Protein AF-A0A917C396-F1 (afdb_monomer_lite)

Foldseek 3Di:
DDPVQVVQVVVQVPDPAWKWKKAAPPDFIAMDHDPDVVRRQVRRQVRRVVRVGHRIDTPDTDD

pLDDT: mean 89.85, std 6.35, range [59.59, 96.5]

InterPro domains:
  IPR025240 Domain of unknown function DUF4189 [PF13827] (17-59)

Radius of gyration: 10.22 Å; chains: 1; bounding box: 21×19×27 Å

Organism: NCBI:txid980631

Secondary structure (DSSP, 8-state):
--HHHHHHHHHHHT--SSEEEEE-SSS-EEEEE-SSHHHHHHHHHHHHHHTT-SS-EEEEEE-

Structure (mmCIF, N/CA/C/O backbone):
data_AF-A0A917C396-F1
#
_entry.id   AF-A0A917C396-F1
#
loop_
_atom_site.group_PDB
_atom_site.id
_atom_site.type_symbol
_atom_site.label_atom_id
_atom_site.label_alt_id
_atom_site.label_comp_id
_atom_site.label_asym_id
_atom_site.label_entity_id
_atom_site.label_seq_id
_atom_site.pdbx_PDB_ins_code
_atom_site.Cartn_x
_atom_site.Cartn_y
_atom_site.Cartn_z
_atom_site.occupancy
_atom_site.B_iso_or_equiv
_atom_site.auth_seq_id
_atom_site.auth_comp_id
_atom_site.auth_asym_id
_atom_site.auth_atom_id
_atom_site.pdbx_PDB_model_num
ATOM 1 N N . MET A 1 1 ? 2.417 -11.038 -11.735 1.00 59.59 1 MET A N 1
ATOM 2 C CA . MET A 1 1 ? 2.681 -10.193 -10.545 1.00 59.59 1 MET A CA 1
ATOM 3 C C . MET A 1 1 ? 4.093 -10.530 -10.104 1.00 59.59 1 MET A C 1
ATOM 5 O O . MET A 1 1 ? 4.402 -11.710 -10.127 1.00 59.59 1 MET A O 1
ATOM 9 N N . SER A 1 2 ? 4.967 -9.555 -9.840 1.00 73.62 2 SER A N 1
ATOM 10 C CA . SER A 1 2 ? 6.353 -9.869 -9.454 1.00 73.62 2 SER A CA 1
ATOM 11 C C . SER A 1 2 ? 6.405 -10.525 -8.071 1.00 73.62 2 SER A C 1
ATOM 13 O O . SER A 1 2 ? 5.538 -10.251 -7.237 1.00 73.62 2 SER A O 1
ATOM 15 N N . ASP A 1 3 ? 7.434 -11.333 -7.802 1.00 81.31 3 ASP A N 1
ATOM 16 C CA . ASP A 1 3 ? 7.595 -12.073 -6.536 1.00 81.31 3 ASP A CA 1
ATOM 17 C C . ASP A 1 3 ? 7.528 -11.162 -5.304 1.00 81.31 3 ASP A C 1
ATOM 19 O O . 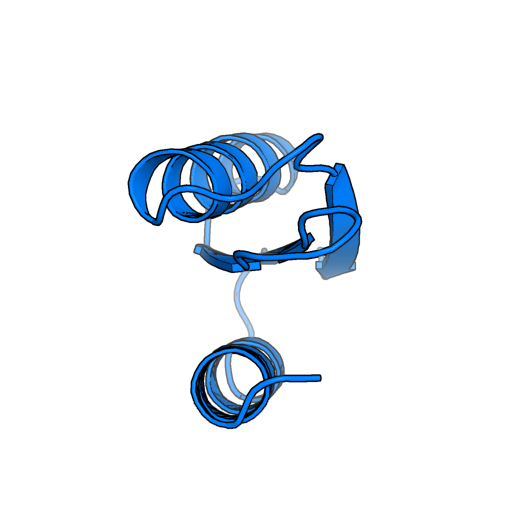ASP A 1 3 ? 6.939 -11.500 -4.276 1.00 81.31 3 ASP A O 1
ATOM 23 N N . ARG A 1 4 ? 8.044 -9.935 -5.434 1.00 82.69 4 ARG A N 1
ATOM 24 C CA . ARG A 1 4 ? 7.953 -8.903 -4.397 1.00 82.69 4 ARG A CA 1
ATOM 25 C C . ARG A 1 4 ? 6.509 -8.494 -4.108 1.00 82.69 4 ARG A C 1
ATOM 27 O O . ARG A 1 4 ? 6.138 -8.365 -2.944 1.00 82.69 4 ARG A O 1
ATOM 34 N N . CYS A 1 5 ? 5.698 -8.286 -5.142 1.00 87.31 5 CYS A N 1
ATOM 35 C CA . CYS A 1 5 ? 4.292 -7.937 -4.963 1.00 87.31 5 CYS A CA 1
ATOM 36 C C . CYS A 1 5 ? 3.503 -9.083 -4.354 1.00 87.31 5 CYS A C 1
ATOM 38 O O . CYS A 1 5 ? 2.652 -8.829 -3.510 1.00 87.31 5 CYS A O 1
ATOM 40 N N . THR A 1 6 ? 3.820 -10.323 -4.720 1.00 89.19 6 THR A N 1
ATOM 41 C CA . THR A 1 6 ? 3.236 -11.510 -4.093 1.00 89.19 6 THR A CA 1
ATOM 42 C C . THR A 1 6 ? 3.577 -11.566 -2.602 1.00 89.19 6 THR A C 1
ATOM 44 O O . THR A 1 6 ? 2.680 -11.692 -1.775 1.00 89.19 6 THR A O 1
ATOM 47 N N . SER A 1 7 ? 4.846 -11.370 -2.229 1.00 90.06 7 SER A N 1
ATOM 48 C CA . SER A 1 7 ? 5.261 -11.343 -0.818 1.00 90.06 7 SER A CA 1
ATOM 49 C C . SER A 1 7 ? 4.580 -10.221 -0.022 1.00 90.06 7 SER A C 1
ATOM 51 O O . SER A 1 7 ? 4.094 -10.442 1.087 1.00 90.06 7 SER A O 1
ATOM 53 N N . LEU A 1 8 ? 4.505 -9.015 -0.592 1.00 89.62 8 LEU A N 1
ATOM 54 C CA . LEU A 1 8 ? 3.810 -7.883 0.023 1.00 89.62 8 LEU A CA 1
ATOM 55 C C . LEU A 1 8 ? 2.310 -8.152 0.174 1.00 89.62 8 LEU A C 1
ATOM 57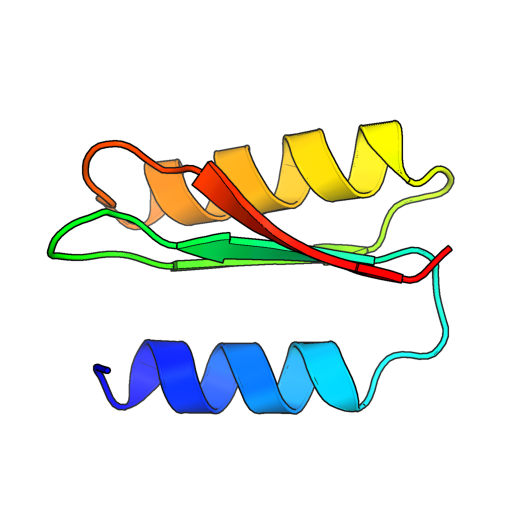 O O . LEU A 1 8 ? 1.740 -7.837 1.214 1.00 89.62 8 LEU A O 1
ATOM 61 N N . TYR A 1 9 ? 1.696 -8.781 -0.823 1.00 90.19 9 TYR A N 1
ATOM 62 C CA . TYR A 1 9 ? 0.284 -9.134 -0.794 1.00 90.19 9 TYR A CA 1
ATOM 63 C C . TYR A 1 9 ? -0.039 -10.171 0.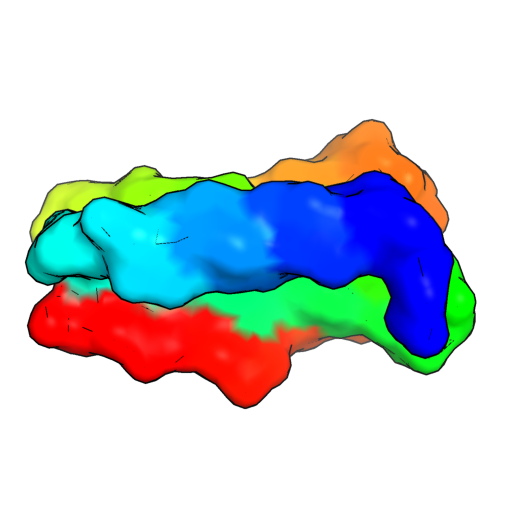292 1.00 90.19 9 TYR A C 1
ATOM 65 O O . TYR A 1 9 ? -1.005 -10.001 1.029 1.00 90.19 9 TYR A O 1
ATOM 73 N N . LEU A 1 10 ? 0.811 -11.183 0.486 1.00 92.38 10 LEU A N 1
ATOM 74 C CA . LEU A 1 10 ? 0.649 -12.150 1.581 1.00 92.38 10 LEU A CA 1
ATOM 75 C C . LEU A 1 10 ? 0.737 -11.477 2.961 1.00 92.38 10 LEU A C 1
ATOM 77 O O . LEU A 1 10 ? -0.065 -11.763 3.850 1.00 92.38 10 LEU A O 1
ATOM 81 N N . LYS A 1 11 ? 1.670 -10.529 3.137 1.00 89.62 11 LYS A N 1
ATOM 82 C CA . LYS A 1 11 ? 1.769 -9.743 4.380 1.00 89.62 11 LYS A CA 1
ATOM 83 C C . LYS A 1 11 ? 0.542 -8.856 4.600 1.00 89.62 11 LYS A C 1
ATOM 85 O O . LYS A 1 11 ? 0.064 -8.757 5.728 1.00 89.62 11 LYS A O 1
ATOM 90 N N . TYR A 1 12 ? 0.020 -8.256 3.529 1.00 89.94 12 TYR A N 1
ATOM 91 C CA . TYR A 1 12 ? -1.257 -7.550 3.551 1.00 89.94 12 TYR A CA 1
ATOM 92 C C . TYR A 1 12 ? -2.377 -8.477 4.030 1.00 89.94 12 TYR A C 1
ATOM 94 O O . TYR A 1 12 ? -3.065 -8.134 4.988 1.00 89.94 12 TYR A O 1
ATOM 102 N N . GLN A 1 13 ? -2.537 -9.669 3.449 1.00 91.50 13 GLN A N 1
ATOM 103 C CA . GLN A 1 13 ? -3.611 -10.598 3.815 1.00 91.50 13 GLN A CA 1
ATOM 104 C C . GLN A 1 13 ? -3.571 -10.994 5.298 1.00 91.50 13 GLN A C 1
ATOM 106 O O . GLN A 1 13 ? -4.613 -10.961 5.949 1.00 91.50 13 GLN A O 1
ATOM 111 N N . GLY A 1 14 ? -2.383 -11.242 5.857 1.00 88.69 14 GLY A N 1
ATOM 112 C CA . GLY A 1 14 ? -2.214 -11.654 7.256 1.00 88.69 14 GLY A CA 1
ATOM 113 C C . GLY A 1 14 ? -2.484 -10.584 8.326 1.00 88.69 14 GLY A C 1
ATOM 114 O O . GLY A 1 14 ? -2.432 -10.901 9.511 1.00 88.69 14 GLY A O 1
ATOM 115 N N . ASN A 1 15 ? -2.745 -9.323 7.962 1.00 86.06 15 ASN A N 1
ATOM 116 C CA . ASN A 1 15 ? -2.912 -8.238 8.937 1.00 86.06 15 ASN A CA 1
ATOM 117 C C . ASN A 1 15 ? -4.397 -7.933 9.246 1.00 86.06 15 ASN A C 1
ATOM 119 O O . ASN A 1 15 ? -5.137 -7.641 8.314 1.00 86.06 15 ASN A O 1
ATOM 123 N N . PRO A 1 16 ? -4.866 -7.947 10.505 1.00 83.44 16 PRO A N 1
ATOM 124 C CA . PRO A 1 16 ? -6.272 -7.664 10.822 1.00 83.44 16 PRO A CA 1
ATOM 125 C C . PRO A 1 16 ? -6.624 -6.165 10.910 1.00 83.44 16 PRO A C 1
ATOM 127 O O . PRO A 1 16 ? -7.796 -5.835 11.034 1.00 83.44 16 PRO A O 1
ATOM 130 N N . ALA A 1 17 ? -5.644 -5.254 10.882 1.00 85.12 17 ALA A N 1
ATOM 131 C CA . ALA A 1 17 ? -5.886 -3.812 10.989 1.00 85.12 17 ALA A CA 1
ATOM 132 C C . ALA A 1 17 ? -6.473 -3.214 9.691 1.00 85.12 17 ALA A C 1
ATOM 134 O O . ALA A 1 17 ? -6.281 -3.807 8.623 1.00 85.12 17 ALA A O 1
ATOM 135 N N . PRO A 1 18 ? -7.088 -2.010 9.744 1.00 90.00 18 PRO A N 1
ATOM 136 C CA . PRO A 1 18 ? -7.470 -1.273 8.546 1.00 90.00 18 PRO A CA 1
ATOM 137 C C . PRO A 1 18 ? -6.262 -1.122 7.624 1.00 90.00 18 PRO A C 1
ATOM 139 O O . PRO A 1 18 ? -5.223 -0.580 8.011 1.00 90.00 18 PRO A O 1
ATOM 142 N N . LYS A 1 19 ? -6.373 -1.651 6.409 1.00 93.25 19 LYS A N 1
ATOM 143 C CA . LYS A 1 19 ? -5.235 -1.843 5.505 1.00 93.25 19 LYS A CA 1
ATOM 144 C C . LYS A 1 19 ? -5.641 -1.628 4.065 1.00 93.25 19 LYS A C 1
ATOM 146 O O . LYS A 1 19 ? -6.783 -1.877 3.678 1.00 93.25 19 LYS A O 1
ATOM 151 N N . ALA A 1 20 ? -4.683 -1.224 3.250 1.00 96.50 20 ALA A N 1
ATOM 152 C CA . ALA A 1 20 ? -4.879 -1.097 1.819 1.00 96.50 20 ALA A CA 1
ATOM 153 C C . ALA A 1 20 ? -3.678 -1.657 1.069 1.00 96.50 20 ALA A C 1
ATOM 155 O O . ALA A 1 20 ? -2.548 -1.615 1.555 1.00 96.50 20 ALA A O 1
ATOM 156 N N . PHE A 1 21 ? -3.938 -2.166 -0.128 1.00 95.44 21 PHE A N 1
ATOM 157 C CA . PHE A 1 21 ? -2.929 -2.595 -1.076 1.00 95.44 21 PHE A CA 1
ATOM 158 C C . PHE A 1 21 ? -3.056 -1.768 -2.348 1.00 95.44 21 PHE A C 1
ATOM 160 O O . PHE A 1 21 ? -4.118 -1.686 -2.970 1.00 95.44 21 PHE A O 1
ATOM 167 N N . ALA A 1 22 ? -1.949 -1.147 -2.720 1.00 96.31 22 ALA A N 1
ATOM 168 C CA . ALA A 1 22 ? -1.746 -0.408 -3.940 1.00 96.31 22 ALA A CA 1
ATOM 169 C C . ALA A 1 22 ? -0.878 -1.209 -4.909 1.00 96.31 22 ALA A C 1
ATOM 171 O O . ALA A 1 22 ? 0.088 -1.876 -4.525 1.00 96.31 22 ALA A O 1
ATOM 172 N N . LYS A 1 23 ? -1.185 -1.086 -6.193 1.00 93.81 23 LYS A N 1
ATOM 173 C CA . LYS A 1 23 ? -0.425 -1.701 -7.273 1.00 93.81 23 LYS A CA 1
ATOM 174 C C . LYS A 1 23 ? -0.299 -0.706 -8.416 1.00 93.81 23 LYS A C 1
ATOM 176 O O . LYS A 1 23 ? -1.280 -0.046 -8.757 1.00 93.81 23 LYS A O 1
ATOM 181 N N . GLY A 1 24 ? 0.893 -0.612 -8.990 1.00 92.75 24 GLY A N 1
ATOM 182 C CA . GLY A 1 24 ? 1.085 0.101 -10.242 1.00 92.75 24 GLY A CA 1
ATOM 183 C C . GLY A 1 24 ? 0.554 -0.701 -11.427 1.00 92.75 24 GLY A C 1
ATOM 184 O O . GLY A 1 24 ? 0.269 -1.901 -11.332 1.00 92.75 24 GLY A O 1
ATOM 185 N N . ARG A 1 25 ? 0.380 -0.031 -12.560 1.00 88.12 25 ARG A N 1
ATOM 186 C CA . ARG A 1 25 ? -0.178 -0.623 -13.774 1.00 88.12 25 ARG A CA 1
ATOM 187 C C . ARG A 1 25 ? 0.725 -1.718 -14.339 1.00 88.12 25 ARG A C 1
ATOM 189 O O . ARG A 1 25 ? 0.220 -2.780 -14.700 1.00 88.12 25 ARG A O 1
ATOM 196 N N . THR A 1 26 ? 2.034 -1.483 -14.393 1.00 84.50 26 THR A N 1
ATOM 197 C CA . THR A 1 26 ? 3.016 -2.424 -14.959 1.00 84.50 26 THR A CA 1
ATOM 198 C C . THR A 1 26 ? 4.064 -2.861 -13.940 1.00 84.50 26 THR A C 1
ATOM 200 O O . THR A 1 26 ? 4.462 -4.027 -13.926 1.00 84.50 26 THR A O 1
ATOM 203 N N . ARG A 1 27 ? 4.470 -1.964 -13.040 1.00 87.25 27 ARG A N 1
ATOM 204 C CA . ARG A 1 27 ? 5.485 -2.205 -12.016 1.00 87.25 27 ARG A CA 1
ATOM 205 C C . ARG A 1 27 ? 5.101 -1.565 -10.689 1.00 87.25 27 ARG A C 1
ATOM 207 O O . ARG A 1 27 ? 4.293 -0.649 -10.629 1.00 87.25 27 ARG A O 1
ATOM 214 N N . GLY A 1 28 ? 5.733 -2.045 -9.623 1.00 87.88 28 GLY A N 1
ATOM 215 C CA . GLY A 1 28 ? 5.571 -1.509 -8.276 1.00 87.88 28 GLY A CA 1
ATOM 216 C C . GLY A 1 28 ? 4.250 -1.879 -7.601 1.00 87.88 28 GLY A C 1
ATOM 217 O O . GLY A 1 28 ? 3.217 -2.150 -8.214 1.00 87.88 28 GLY A O 1
ATOM 218 N N . CYS A 1 29 ? 4.322 -1.954 -6.284 1.00 91.25 29 CYS A N 1
ATOM 219 C CA . CYS A 1 29 ? 3.229 -2.331 -5.406 1.00 91.25 29 CYS A CA 1
ATOM 220 C C . CYS A 1 29 ? 3.603 -1.942 -3.983 1.00 91.25 29 CYS A C 1
ATOM 222 O O . CYS A 1 29 ? 4.782 -1.828 -3.639 1.00 91.25 29 CYS A O 1
ATOM 224 N N . GLY A 1 30 ? 2.594 -1.756 -3.152 1.00 93.25 30 GLY A N 1
ATOM 225 C CA . GLY A 1 30 ? 2.781 -1.366 -1.771 1.00 93.25 30 GLY A CA 1
ATOM 226 C C . GLY A 1 30 ? 1.531 -1.624 -0.972 1.00 93.25 30 GLY A C 1
ATOM 227 O O . GLY A 1 30 ? 0.433 -1.450 -1.474 1.00 93.25 30 GLY A O 1
ATOM 228 N N . TRP A 1 31 ? 1.686 -2.044 0.269 1.00 94.19 31 TRP A N 1
ATOM 229 C CA . TRP A 1 31 ? 0.586 -2.066 1.220 1.00 94.19 31 TRP A CA 1
ATOM 230 C C . TRP A 1 31 ? 1.031 -1.343 2.474 1.00 94.19 31 TRP A C 1
ATOM 232 O O . TRP A 1 31 ? 2.228 -1.254 2.747 1.00 94.19 31 TRP A O 1
ATOM 242 N N . ASP A 1 32 ? 0.058 -0.877 3.239 1.00 94.81 32 ASP A N 1
ATOM 243 C CA . ASP A 1 32 ? 0.287 -0.484 4.618 1.00 94.81 32 ASP A CA 1
ATOM 244 C C . ASP A 1 32 ? -1.020 -0.590 5.414 1.00 94.81 32 ASP A C 1
ATOM 246 O O . ASP A 1 32 ? -2.110 -0.763 4.849 1.00 94.81 32 ASP A O 1
ATOM 250 N N . LYS A 1 33 ? -0.895 -0.486 6.735 1.00 92.38 33 LYS A N 1
ATOM 251 C CA . LYS A 1 33 ? -2.004 -0.337 7.675 1.00 92.38 33 LYS A CA 1
ATOM 252 C C . LYS A 1 33 ? -2.133 1.118 8.120 1.00 92.38 33 LYS A C 1
ATOM 254 O O . LYS A 1 33 ? -1.163 1.869 8.111 1.00 92.38 33 LYS A O 1
ATOM 259 N N . GLY A 1 34 ? -3.325 1.506 8.544 1.00 88.44 34 GLY A N 1
ATOM 260 C CA . GLY A 1 34 ? -3.602 2.841 9.064 1.00 88.44 34 GLY A CA 1
ATOM 261 C C . GLY A 1 34 ? -4.530 2.796 10.267 1.00 88.44 34 GLY A C 1
ATOM 262 O O . GLY A 1 34 ? -5.153 1.774 10.555 1.00 88.44 34 GLY A O 1
ATOM 263 N N . THR A 1 35 ? -4.638 3.923 10.967 1.00 88.12 35 THR A N 1
ATOM 264 C CA . THR A 1 35 ? -5.672 4.111 12.002 1.00 88.12 35 THR A CA 1
ATOM 265 C C . THR A 1 35 ? -7.065 4.227 11.384 1.00 88.12 35 THR A C 1
ATOM 267 O O . THR A 1 35 ? -8.059 3.866 12.007 1.00 88.12 35 THR A O 1
ATOM 270 N N . THR A 1 36 ? -7.133 4.692 10.134 1.00 90.88 36 THR A N 1
ATOM 271 C CA . THR A 1 36 ? -8.336 4.718 9.304 1.00 90.88 36 THR A CA 1
ATOM 272 C C . THR A 1 36 ? -8.045 4.105 7.938 1.00 90.88 36 THR A C 1
ATOM 274 O O . THR A 1 36 ? -6.897 4.022 7.493 1.00 90.88 36 THR A O 1
ATOM 277 N N . LEU A 1 37 ? -9.104 3.715 7.228 1.00 88.88 37 LEU A N 1
ATOM 278 C CA . LEU A 1 37 ? -8.991 3.234 5.853 1.00 88.88 37 LEU A CA 1
ATOM 279 C C . LEU A 1 37 ? -8.386 4.294 4.911 1.00 88.88 37 LEU A C 1
ATOM 281 O O . LEU A 1 37 ? -7.645 3.951 3.993 1.00 88.88 37 LEU A O 1
ATOM 285 N N . GLU A 1 38 ? -8.673 5.579 5.126 1.00 92.88 38 GLU A N 1
ATOM 286 C CA . GLU A 1 38 ? -8.090 6.659 4.322 1.00 92.88 38 GLU A CA 1
ATOM 287 C C . GLU A 1 38 ? -6.575 6.764 4.535 1.00 92.88 38 GLU A C 1
ATOM 289 O O . GLU A 1 38 ? -5.819 6.868 3.568 1.00 92.88 38 GLU A O 1
ATOM 294 N N . ASP A 1 39 ? -6.129 6.666 5.788 1.00 93.81 39 ASP A N 1
ATOM 295 C CA . ASP A 1 39 ? -4.710 6.657 6.139 1.00 93.81 39 ASP A CA 1
ATOM 296 C C . ASP A 1 39 ? -3.993 5.446 5.522 1.00 93.81 39 ASP A C 1
ATOM 298 O O . ASP A 1 39 ? -2.971 5.595 4.850 1.00 93.81 39 ASP A O 1
ATOM 302 N N . ALA A 1 40 ? -4.591 4.254 5.632 1.00 94.38 40 ALA A N 1
ATOM 303 C CA . ALA A 1 40 ? -4.065 3.040 5.014 1.00 94.38 40 ALA A CA 1
ATOM 304 C C . ALA A 1 40 ? -3.912 3.186 3.490 1.00 94.38 40 ALA A C 1
ATOM 306 O O . ALA A 1 40 ? -2.893 2.793 2.922 1.00 94.38 40 ALA A O 1
ATOM 307 N N . ARG A 1 41 ? -4.895 3.802 2.816 1.00 94.69 41 ARG A N 1
ATOM 308 C CA . ARG A 1 41 ? -4.838 4.074 1.371 1.00 94.69 41 ARG A CA 1
ATOM 309 C C . ARG A 1 41 ? -3.708 5.041 1.019 1.00 94.69 41 ARG A C 1
ATOM 311 O O . ARG A 1 41 ? -2.936 4.748 0.106 1.00 94.69 41 ARG A O 1
ATOM 318 N N . LYS A 1 42 ? -3.575 6.160 1.742 1.00 95.88 42 LYS A N 1
ATOM 319 C CA . LYS A 1 42 ? -2.495 7.141 1.515 1.00 95.88 42 LYS A CA 1
ATOM 320 C C . LYS A 1 42 ? -1.120 6.493 1.661 1.00 95.88 42 LYS A C 1
ATOM 322 O O . LYS A 1 42 ? -0.273 6.659 0.784 1.00 95.88 42 LYS A O 1
ATOM 327 N N . ARG A 1 43 ? -0.917 5.701 2.716 1.00 95.19 43 ARG A N 1
ATOM 328 C CA . ARG A 1 43 ? 0.346 4.992 2.958 1.00 95.19 43 ARG A CA 1
ATOM 329 C C . ARG A 1 43 ? 0.633 3.925 1.905 1.00 95.19 43 ARG A C 1
ATOM 331 O O . ARG A 1 43 ? 1.740 3.891 1.378 1.00 95.19 43 ARG A O 1
ATOM 338 N N . ALA A 1 44 ? -0.356 3.112 1.528 1.00 95.44 44 ALA A N 1
ATOM 339 C CA . ALA A 1 44 ? -0.191 2.091 0.491 1.00 95.44 44 ALA A CA 1
ATOM 340 C C . ALA A 1 44 ? 0.207 2.704 -0.863 1.00 95.44 44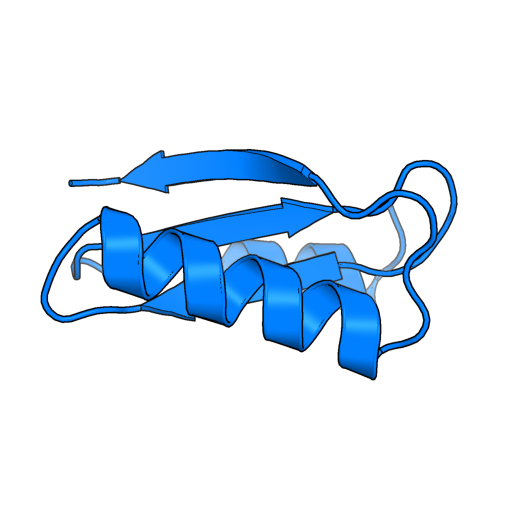 ALA A C 1
ATOM 342 O O . ALA A 1 44 ? 1.121 2.207 -1.525 1.00 95.44 44 ALA A O 1
ATOM 343 N N . LEU A 1 45 ? -0.431 3.816 -1.253 1.00 95.56 45 LEU A N 1
ATOM 344 C CA . LEU A 1 45 ? -0.060 4.577 -2.449 1.00 95.56 45 LEU A CA 1
ATOM 345 C C . LEU A 1 45 ? 1.349 5.158 -2.327 1.00 95.56 45 LEU A C 1
ATOM 347 O O . LEU A 1 45 ? 2.140 5.014 -3.257 1.00 95.56 45 LEU A O 1
ATOM 351 N N . GLY A 1 46 ? 1.684 5.773 -1.191 1.00 95.00 46 GLY A N 1
ATOM 352 C CA . GLY A 1 46 ? 3.024 6.299 -0.928 1.00 95.00 46 GLY A CA 1
ATOM 353 C C . GLY A 1 46 ? 4.099 5.220 -1.059 1.00 95.00 46 GLY A C 1
ATOM 354 O O . GLY A 1 46 ? 5.090 5.423 -1.754 1.00 95.00 46 GLY A O 1
ATOM 355 N N . PHE A 1 47 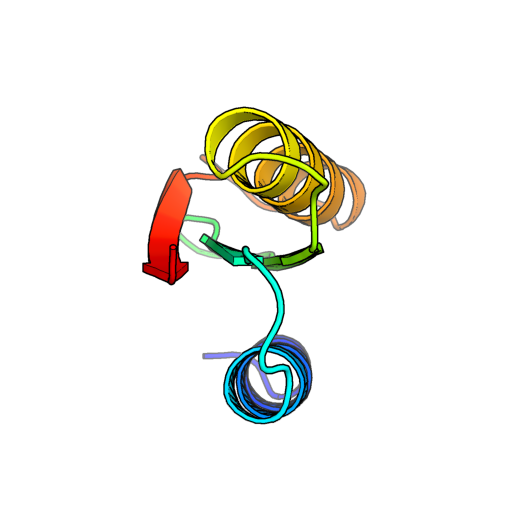? 3.854 4.039 -0.490 1.00 93.88 47 PHE A N 1
ATOM 356 C CA . PHE A 1 47 ? 4.730 2.880 -0.621 1.00 93.88 47 PHE A CA 1
ATOM 357 C C . PHE A 1 47 ? 4.863 2.480 -2.095 1.00 93.88 47 PHE A C 1
ATOM 359 O O . PHE A 1 47 ? 5.968 2.448 -2.619 1.00 93.88 47 PHE A O 1
ATOM 366 N N . CYS A 1 48 ? 3.757 2.253 -2.809 1.00 94.44 48 CYS A N 1
ATOM 367 C CA . CYS A 1 48 ? 3.803 1.880 -4.226 1.00 94.44 48 CYS A CA 1
ATOM 368 C C . CYS A 1 48 ? 4.633 2.865 -5.076 1.00 94.44 48 CYS A C 1
ATOM 370 O O . CYS A 1 48 ? 5.486 2.427 -5.852 1.00 94.44 48 CYS A O 1
ATOM 372 N N . ASN A 1 49 ? 4.444 4.174 -4.877 1.00 93.31 49 ASN A N 1
ATOM 373 C CA . ASN A 1 49 ? 5.197 5.211 -5.586 1.00 93.31 49 ASN A CA 1
ATOM 374 C C . ASN A 1 49 ? 6.685 5.216 -5.193 1.00 93.31 49 ASN A C 1
ATOM 376 O O . ASN A 1 49 ? 7.548 5.285 -6.066 1.00 93.31 49 ASN A O 1
ATOM 380 N N . ALA A 1 50 ? 7.005 5.072 -3.902 1.00 91.12 50 ALA A N 1
ATOM 381 C CA . ALA A 1 50 ? 8.384 5.027 -3.407 1.00 91.12 50 ALA A CA 1
ATOM 382 C C . ALA A 1 50 ? 9.188 3.842 -3.972 1.00 91.12 50 ALA A C 1
ATOM 384 O O . ALA A 1 50 ? 10.402 3.937 -4.131 1.00 91.12 50 ALA A O 1
ATOM 385 N N . TYR A 1 51 ? 8.518 2.742 -4.329 1.00 87.62 51 TYR A N 1
ATOM 386 C CA . TYR A 1 51 ? 9.141 1.589 -4.992 1.00 87.62 51 TYR A CA 1
ATOM 387 C C . TYR A 1 51 ? 9.091 1.655 -6.526 1.00 87.62 51 TYR A C 1
ATOM 389 O O . TYR A 1 51 ? 9.252 0.632 -7.195 1.00 87.62 51 TYR A O 1
ATOM 397 N N . GLY A 1 52 ? 8.881 2.847 -7.091 1.00 88.62 52 GLY A N 1
ATOM 398 C CA . GLY A 1 52 ? 8.944 3.092 -8.531 1.00 88.62 52 GLY A CA 1
ATOM 399 C C . GLY A 1 52 ? 7.740 2.566 -9.308 1.00 88.62 52 GLY A C 1
ATOM 400 O O . GLY A 1 52 ? 7.857 2.315 -10.512 1.00 88.62 52 GLY A O 1
ATOM 401 N N . GLY A 1 53 ? 6.603 2.363 -8.634 1.00 90.25 53 GLY A N 1
ATOM 402 C CA . GLY A 1 53 ? 5.373 1.960 -9.296 1.00 90.25 53 GLY A CA 1
ATOM 403 C C . GLY A 1 53 ? 4.849 3.021 -10.255 1.00 90.25 53 GLY A C 1
ATOM 404 O O . GLY A 1 53 ? 4.951 4.215 -9.990 1.00 90.25 53 GLY A O 1
ATOM 405 N N . ASP A 1 54 ? 4.320 2.584 -11.392 1.00 91.44 54 ASP A N 1
ATOM 406 C CA . ASP A 1 54 ? 3.687 3.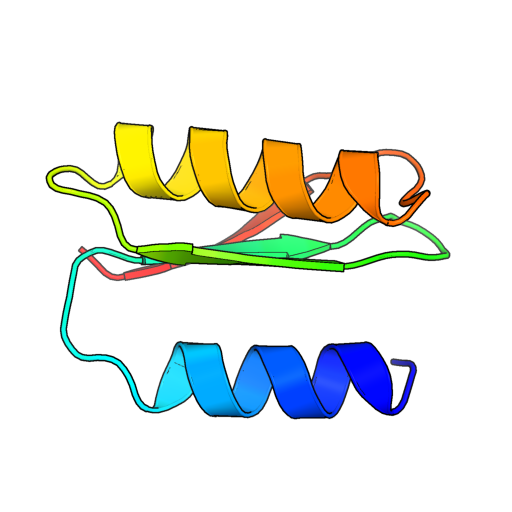458 -12.378 1.00 91.44 54 ASP A CA 1
ATOM 407 C C . ASP A 1 54 ? 2.175 3.483 -12.157 1.00 91.44 54 ASP A C 1
ATOM 409 O O . ASP A 1 54 ? 1.567 2.426 -12.027 1.00 91.44 54 ASP A O 1
ATOM 413 N N . ASP A 1 55 ? 1.554 4.665 -12.139 1.00 91.56 55 ASP A N 1
ATOM 414 C CA . ASP A 1 55 ? 0.092 4.798 -12.008 1.00 91.56 55 ASP A CA 1
ATOM 415 C C . ASP A 1 55 ? -0.471 3.992 -10.814 1.00 91.56 55 ASP A C 1
ATOM 417 O O . ASP A 1 55 ? -1.363 3.146 -10.929 1.00 91.56 55 ASP A O 1
ATOM 421 N N . CYS A 1 56 ? 0.153 4.182 -9.646 1.00 94.25 56 CYS A N 1
ATOM 422 C CA . CYS A 1 56 ? -0.191 3.464 -8.426 1.00 94.25 56 CYS A CA 1
ATOM 423 C C . CYS A 1 56 ? -1.642 3.725 -8.019 1.00 94.25 56 CYS A C 1
ATOM 425 O O . CYS A 1 56 ? -2.029 4.857 -7.736 1.00 94.25 56 CYS A O 1
ATOM 427 N N . ARG A 1 57 ? -2.420 2.647 -7.898 1.00 94.75 57 ARG A N 1
ATOM 428 C CA . ARG A 1 57 ? -3.828 2.686 -7.488 1.00 94.75 57 ARG A CA 1
ATOM 429 C C . ARG A 1 57 ? -4.124 1.655 -6.416 1.00 94.75 57 ARG A C 1
ATOM 431 O O . ARG A 1 57 ? -3.500 0.596 -6.381 1.00 94.75 57 ARG A O 1
ATOM 438 N N . ILE A 1 58 ? -5.103 1.947 -5.566 1.00 94.69 58 ILE A N 1
ATOM 439 C CA . ILE A 1 58 ? -5.620 0.976 -4.599 1.00 94.69 58 ILE A CA 1
ATOM 440 C C . ILE A 1 58 ? -6.364 -0.116 -5.359 1.00 94.69 58 ILE A C 1
ATOM 442 O O . ILE A 1 58 ? -7.289 0.177 -6.112 1.00 94.69 58 ILE A O 1
ATOM 446 N N . VAL A 1 59 ? -5.952 -1.363 -5.156 1.00 93.25 59 VAL A N 1
ATOM 447 C CA . VAL A 1 59 ? -6.599 -2.536 -5.755 1.00 93.25 59 VAL A CA 1
ATOM 448 C C . VAL A 1 59 ? -7.392 -3.333 -4.726 1.00 93.25 59 VAL A C 1
ATOM 450 O O . VAL A 1 59 ? -8.396 -3.932 -5.087 1.00 93.25 59 VAL A O 1
ATOM 453 N N . GLU A 1 60 ? -7.000 -3.287 -3.448 1.00 90.25 60 GLU A N 1
ATOM 454 C CA . GLU A 1 60 ? -7.710 -3.959 -2.354 1.00 90.25 60 GLU A CA 1
ATOM 455 C C . GLU A 1 60 ? -7.616 -3.167 -1.048 1.00 90.25 60 GLU A C 1
ATOM 457 O O . GLU A 1 60 ? -6.654 -2.430 -0.813 1.00 90.25 60 GLU A O 1
ATOM 462 N N . PHE A 1 61 ? -8.613 -3.321 -0.175 1.00 87.62 61 PHE A N 1
ATOM 463 C CA . PHE A 1 61 ? -8.617 -2.721 1.154 1.00 87.62 61 PHE A CA 1
ATOM 464 C C . PHE A 1 61 ? -9.547 -3.453 2.131 1.00 87.62 61 PHE A C 1
ATOM 466 O O . PHE A 1 61 ? -10.537 -4.047 1.719 1.00 87.62 61 PHE A O 1
ATOM 473 N N . VAL A 1 62 ? -9.228 -3.382 3.426 1.00 84.31 62 VAL A N 1
ATOM 474 C CA . VAL A 1 62 ? -10.043 -3.919 4.529 1.00 84.31 62 VAL A CA 1
ATOM 475 C C . VAL A 1 62 ? -10.234 -2.819 5.571 1.00 84.31 62 VAL A C 1
ATOM 477 O O . VAL A 1 62 ? -9.299 -2.055 5.833 1.00 84.31 62 VAL A O 1
ATOM 480 N N . LYS A 1 63 ? -11.458 -2.715 6.096 1.00 68.06 63 LYS A N 1
ATOM 481 C CA . LYS A 1 63 ? -11.847 -1.769 7.146 1.00 68.06 63 LYS A CA 1
ATOM 482 C C . LYS A 1 63 ? -11.710 -2.412 8.516 1.00 68.06 63 LYS A C 1
ATOM 484 O O . LYS A 1 63 ? -12.084 -3.597 8.625 1.00 68.06 63 LYS A O 1
#

Sequence (63 aa):
MSDRCTSLYLKYQGNPAPKAFAKGRTRGCGWDKGTTLEDARKRALGFCNAYGGDDCRIVEFVK